Protein AF-A0A6I2LX87-F1 (afdb_monomer)

Sequence (94 aa):
MLRITTALLLAATPALAQTDAAAPLPMTYEIFEGTVLHADLAECPAVMEAGEGVFCRLAVAGENVAVFVFSEAGDQPLVGMRNWPADALMPLLK

Radius of gyration: 23.08 Å; Cα contacts (8 Å, |Δi|>4): 119; chains: 1; bounding box: 36×35×81 Å

Mean predicted aligned error: 11.8 Å

Secondary structure (DSSP, 8-state):
--------------------S-PPPS-BHHHHHHH--EEEESS--GGG---SSEEEEEEEETTEEEEEEEESSTT-BEEEEEEEEGGGGGGG--

Structure (mmCIF, N/CA/C/O backbone):
data_AF-A0A6I2LX87-F1
#
_entry.id   AF-A0A6I2LX87-F1
#
loop_
_atom_site.group_PDB
_atom_site.id
_atom_site.type_symbol
_atom_site.label_atom_id
_atom_site.label_alt_id
_atom_site.label_comp_id
_atom_site.label_asym_id
_atom_site.label_entity_id
_atom_site.label_seq_id
_atom_site.pdbx_PDB_ins_code
_atom_site.Cartn_x
_atom_site.Cartn_y
_atom_site.Cartn_z
_atom_site.occupancy
_atom_site.B_iso_or_equiv
_atom_site.auth_seq_id
_atom_site.auth_comp_id
_atom_site.auth_asym_id
_atom_site.auth_atom_id
_atom_site.pdbx_PDB_model_num
ATOM 1 N N . MET A 1 1 ? -21.006 19.458 70.666 1.00 41.47 1 MET A N 1
ATOM 2 C CA . MET A 1 1 ? -21.394 18.577 69.542 1.00 41.47 1 MET A CA 1
ATOM 3 C C . MET A 1 1 ? -20.895 19.220 68.254 1.00 41.47 1 MET A C 1
ATOM 5 O O . MET A 1 1 ? -21.487 20.200 67.829 1.00 41.47 1 MET A O 1
ATOM 9 N N . LEU A 1 2 ? -19.773 18.756 67.694 1.00 42.91 2 LEU A N 1
ATOM 10 C CA . LEU A 1 2 ? -19.171 19.331 66.483 1.00 42.91 2 LEU A CA 1
ATOM 11 C C . LEU A 1 2 ? -19.354 18.337 65.329 1.00 42.91 2 LEU A C 1
ATOM 13 O O . LEU A 1 2 ? -18.785 17.250 65.353 1.00 42.91 2 LEU A O 1
ATOM 17 N N . ARG A 1 3 ? -20.214 18.682 64.365 1.00 54.00 3 ARG A N 1
ATOM 18 C CA . ARG A 1 3 ? -20.441 17.900 63.143 1.00 54.00 3 ARG A CA 1
ATOM 19 C C . ARG A 1 3 ? -19.315 18.221 62.158 1.00 54.00 3 ARG A C 1
ATOM 21 O O . ARG A 1 3 ? -19.269 19.328 61.635 1.00 54.00 3 ARG A O 1
ATOM 28 N N . ILE A 1 4 ? -18.408 17.270 61.944 1.00 56.78 4 ILE A N 1
ATOM 29 C CA . ILE A 1 4 ? -17.378 17.347 60.904 1.00 56.78 4 ILE A CA 1
ATOM 30 C C . ILE A 1 4 ? -18.009 16.818 59.617 1.00 56.78 4 ILE A C 1
ATOM 32 O O . ILE A 1 4 ? -18.243 15.621 59.472 1.00 56.78 4 ILE A O 1
ATOM 36 N N . THR A 1 5 ? -18.346 17.725 58.707 1.00 59.91 5 THR A N 1
ATOM 37 C CA . THR A 1 5 ? -18.797 17.389 57.356 1.00 59.91 5 THR A CA 1
ATOM 38 C C . THR A 1 5 ? -17.557 17.071 56.522 1.00 59.91 5 THR A C 1
ATOM 40 O O . THR A 1 5 ? -16.873 17.972 56.043 1.00 59.91 5 THR A O 1
ATOM 43 N N . THR A 1 6 ? -17.214 15.789 56.406 1.00 64.62 6 THR A N 1
ATOM 44 C CA . THR A 1 6 ? -16.107 15.315 55.566 1.00 64.62 6 THR A CA 1
ATOM 45 C C . THR A 1 6 ? -16.439 15.566 54.094 1.00 64.62 6 THR A C 1
ATOM 47 O O . THR A 1 6 ? -17.336 14.933 53.540 1.00 64.62 6 THR A O 1
ATOM 50 N N . ALA A 1 7 ? -15.735 16.509 53.468 1.00 62.25 7 ALA A N 1
ATOM 51 C CA . ALA A 1 7 ? -15.806 16.752 52.033 1.00 62.25 7 ALA A CA 1
ATOM 52 C C . ALA A 1 7 ? -15.166 15.577 51.276 1.00 62.25 7 ALA A C 1
ATOM 54 O O . ALA A 1 7 ? -13.994 15.257 51.474 1.00 62.25 7 ALA A O 1
ATOM 55 N N . LEU A 1 8 ? -15.959 14.924 50.429 1.00 63.62 8 LEU A N 1
ATOM 56 C CA . LEU A 1 8 ? -15.547 13.825 49.564 1.00 63.62 8 LEU A CA 1
ATOM 57 C C . LEU A 1 8 ? -14.743 14.405 48.385 1.00 63.62 8 LEU A C 1
ATOM 59 O O . LEU A 1 8 ? -15.318 15.024 47.490 1.00 63.62 8 LEU A O 1
ATOM 63 N N . LEU A 1 9 ? -13.415 14.254 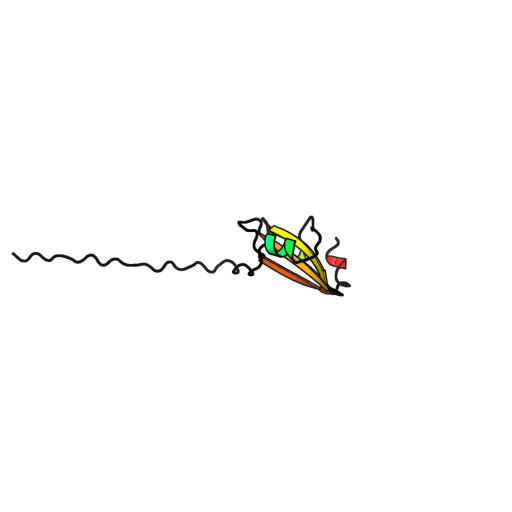48.395 1.00 62.00 9 LEU A N 1
ATOM 64 C CA . LEU A 1 9 ? -12.575 14.590 47.242 1.00 62.00 9 LEU A CA 1
ATOM 65 C C . LEU A 1 9 ? -12.805 13.555 46.130 1.00 62.00 9 LEU A C 1
ATOM 67 O O . LEU A 1 9 ? -12.458 12.385 46.285 1.00 62.00 9 LEU A O 1
ATOM 71 N N . LEU A 1 10 ? -13.363 13.994 44.999 1.00 60.88 10 LEU A N 1
ATOM 72 C CA . LEU A 1 10 ? -13.356 13.237 43.747 1.00 60.88 10 LEU A CA 1
ATOM 73 C C . LEU A 1 10 ? -11.913 13.156 43.229 1.00 60.88 10 LEU A C 1
ATOM 75 O O . LEU A 1 10 ? -11.362 14.146 42.747 1.00 60.88 10 LEU A O 1
ATOM 79 N N . ALA A 1 11 ? -11.304 11.976 43.311 1.00 62.66 11 ALA A N 1
ATOM 80 C CA . ALA A 1 11 ? -10.071 11.679 42.596 1.00 62.66 11 ALA A CA 1
ATOM 81 C C . ALA A 1 11 ? -10.405 11.469 41.110 1.00 62.66 11 ALA A C 1
ATOM 8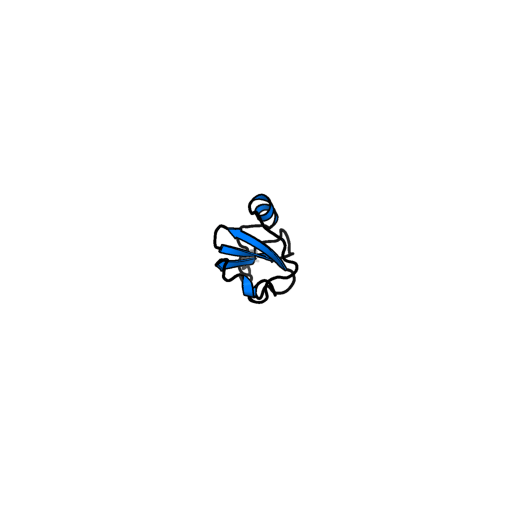3 O O . ALA A 1 11 ? -10.888 10.411 40.715 1.00 62.66 11 ALA A O 1
ATOM 84 N N . ALA A 1 12 ? -10.177 12.492 40.286 1.00 59.53 12 ALA A N 1
ATOM 85 C CA . ALA A 1 12 ? -10.157 12.342 38.837 1.00 59.53 12 ALA A CA 1
ATOM 86 C C . ALA A 1 12 ? -8.861 11.614 38.455 1.00 59.53 12 ALA A C 1
ATOM 88 O O . ALA A 1 12 ? -7.796 12.225 38.384 1.00 59.53 12 ALA A O 1
ATOM 89 N N . THR A 1 13 ? -8.924 10.294 38.278 1.00 62.56 13 THR A N 1
ATOM 90 C CA . THR A 1 13 ? -7.794 9.520 37.755 1.00 62.56 13 THR A CA 1
ATOM 91 C C . THR A 1 13 ? -7.629 9.825 36.267 1.00 62.56 13 THR A C 1
ATOM 93 O O . THR A 1 13 ? -8.552 9.534 35.502 1.00 62.56 13 THR A O 1
ATOM 96 N N . PRO A 1 14 ? -6.494 10.398 35.826 1.00 62.66 14 PRO A N 1
ATOM 97 C CA . PRO A 1 14 ? -6.220 10.534 34.406 1.00 62.66 14 PRO A CA 1
ATOM 98 C C . PRO A 1 14 ? -6.096 9.128 33.813 1.00 62.66 14 PRO A C 1
ATOM 100 O O . PRO A 1 14 ? -5.286 8.320 34.268 1.00 62.66 14 PRO A O 1
ATOM 103 N N . ALA A 1 15 ? -6.935 8.824 32.825 1.00 67.62 15 ALA A N 1
ATOM 104 C CA . ALA A 1 15 ? -6.814 7.610 32.037 1.00 67.62 15 ALA A CA 1
ATOM 105 C C . ALA A 1 15 ? -5.484 7.672 31.274 1.00 67.62 15 ALA A C 1
ATOM 107 O O . ALA A 1 15 ? -5.300 8.519 30.401 1.00 67.62 15 ALA A O 1
ATOM 108 N N . LEU A 1 16 ? -4.539 6.808 31.640 1.00 60.84 16 LEU A N 1
ATOM 109 C CA . LEU A 1 16 ? -3.317 6.613 30.872 1.00 60.84 16 LEU A CA 1
ATOM 110 C C . LEU A 1 16 ? -3.710 5.944 29.551 1.00 60.84 16 LEU A C 1
ATOM 112 O O . LEU A 1 16 ? -4.121 4.785 29.541 1.00 60.84 16 LEU A O 1
ATOM 116 N N . ALA A 1 17 ? -3.622 6.688 28.449 1.00 56.19 17 ALA A N 1
ATOM 117 C CA . ALA A 1 17 ? -3.731 6.125 27.112 1.00 56.19 17 ALA A CA 1
ATOM 118 C C . ALA A 1 17 ? -2.589 5.114 26.920 1.00 56.19 17 ALA A C 1
ATOM 120 O O . ALA A 1 17 ? -1.417 5.478 2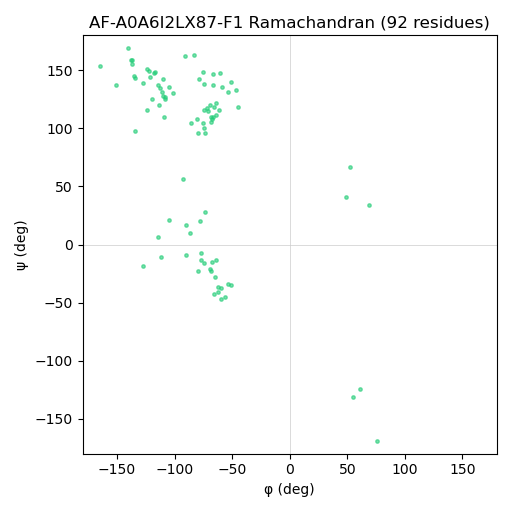6.986 1.00 56.19 17 ALA A O 1
ATOM 121 N N . GLN A 1 18 ? -2.933 3.838 26.744 1.00 57.69 18 GLN A N 1
ATOM 122 C CA . GLN A 1 18 ? -1.975 2.764 26.490 1.00 57.69 18 GLN A CA 1
ATOM 123 C C . GLN A 1 18 ? -1.356 2.956 25.099 1.00 57.69 18 GLN A C 1
ATOM 125 O O . GLN A 1 18 ? -1.999 2.708 24.083 1.00 57.69 18 GLN A O 1
ATOM 130 N N . THR A 1 19 ? -0.106 3.410 25.053 1.00 51.75 19 THR A N 1
ATOM 131 C CA . THR A 1 19 ? 0.711 3.567 23.838 1.00 51.75 19 THR A CA 1
ATOM 132 C C . THR A 1 19 ? 1.555 2.318 23.563 1.00 51.75 19 THR A C 1
ATOM 134 O O . THR A 1 19 ? 2.773 2.421 23.493 1.00 51.75 19 THR A O 1
ATOM 137 N N . ASP A 1 20 ? 0.929 1.143 23.436 1.00 54.78 20 ASP A N 1
ATOM 138 C CA . ASP A 1 20 ? 1.638 -0.117 23.107 1.00 54.78 20 ASP A CA 1
ATOM 139 C C . ASP A 1 20 ? 1.263 -0.716 21.738 1.00 54.78 20 ASP A C 1
ATOM 141 O O . ASP A 1 20 ? 1.745 -1.780 21.363 1.00 54.78 20 ASP A O 1
ATOM 145 N N . ALA A 1 21 ? 0.465 -0.010 20.937 1.00 57.00 21 ALA A N 1
ATOM 146 C CA . ALA A 1 21 ? 0.345 -0.274 19.507 1.00 57.00 21 ALA A CA 1
ATOM 147 C C . ALA A 1 21 ? 0.976 0.904 18.766 1.00 57.00 21 ALA A C 1
ATOM 149 O O . ALA A 1 21 ? 0.689 2.055 19.105 1.00 57.00 21 ALA A O 1
ATOM 150 N N . ALA A 1 22 ? 1.849 0.635 17.789 1.00 57.69 22 ALA A N 1
ATOM 151 C CA . ALA A 1 22 ? 2.345 1.663 16.880 1.00 57.69 22 ALA A CA 1
ATOM 152 C C . ALA A 1 22 ? 1.151 2.506 16.416 1.00 57.69 22 ALA A C 1
ATOM 154 O O . ALA A 1 22 ? 0.185 1.960 15.881 1.00 57.69 22 ALA A O 1
ATOM 155 N N . ALA A 1 23 ? 1.166 3.806 16.726 1.00 61.16 23 ALA A N 1
ATOM 156 C CA . ALA A 1 23 ? 0.043 4.675 16.413 1.00 61.16 23 ALA A CA 1
ATOM 157 C C . ALA A 1 23 ? -0.271 4.544 14.910 1.00 61.16 23 ALA A C 1
ATOM 159 O O . ALA A 1 23 ? 0.673 4.606 14.114 1.00 61.16 23 ALA A O 1
ATOM 160 N N . PRO A 1 24 ? -1.545 4.337 14.523 1.00 60.19 24 PRO A N 1
ATOM 161 C CA . PRO A 1 24 ? -1.933 4.219 13.125 1.00 60.19 24 PRO A CA 1
ATOM 162 C C . PRO A 1 24 ? -1.307 5.331 12.287 1.00 60.19 24 PRO A C 1
ATOM 164 O O . PRO A 1 24 ? -1.359 6.504 12.673 1.00 60.19 24 PRO A O 1
ATOM 167 N N . LEU A 1 25 ? -0.727 4.980 11.138 1.00 66.88 25 LEU A N 1
ATOM 168 C CA . LEU A 1 25 ? -0.369 5.998 10.155 1.00 66.88 25 LEU A CA 1
ATOM 169 C C . LEU A 1 25 ? -1.666 6.722 9.737 1.00 66.88 25 LEU A C 1
ATOM 171 O O . LEU A 1 25 ? -2.728 6.097 9.726 1.00 66.88 25 LEU A O 1
ATOM 175 N N . PRO A 1 26 ? -1.629 8.025 9.398 1.00 78.75 26 PRO A N 1
ATOM 176 C CA . PRO A 1 26 ? -2.833 8.840 9.190 1.00 78.75 26 PRO A CA 1
ATOM 177 C C . PRO A 1 26 ? -3.584 8.527 7.877 1.00 78.75 26 PRO A C 1
ATOM 179 O O . PRO A 1 26 ? -4.224 9.404 7.303 1.00 78.75 26 PRO A O 1
ATOM 182 N N . MET A 1 27 ? -3.489 7.298 7.372 1.00 90.62 27 MET A N 1
ATOM 183 C CA . MET A 1 27 ? -4.097 6.837 6.130 1.00 90.62 27 MET A CA 1
ATOM 184 C C . MET A 1 27 ? -4.976 5.619 6.418 1.00 90.62 27 MET A C 1
ATOM 186 O O . MET A 1 27 ? -4.481 4.571 6.833 1.00 90.62 27 MET A O 1
ATOM 190 N N . THR A 1 28 ? -6.280 5.770 6.199 1.00 94.88 28 THR A N 1
ATOM 191 C CA . THR A 1 28 ? -7.237 4.657 6.172 1.00 94.88 28 THR A CA 1
ATOM 192 C C . THR A 1 28 ? -7.232 3.994 4.801 1.00 94.88 28 THR A C 1
ATOM 194 O O . THR A 1 28 ? -6.772 4.585 3.815 1.00 94.88 28 THR A O 1
ATOM 197 N N . TYR A 1 29 ? -7.775 2.782 4.725 1.00 96.25 29 TYR A N 1
ATOM 198 C CA . TYR A 1 29 ? -7.896 2.082 3.453 1.00 96.25 29 TYR A CA 1
ATOM 199 C C . TYR A 1 29 ? -8.789 2.827 2.449 1.00 96.25 29 TYR A C 1
ATOM 201 O O . TYR A 1 29 ? -8.397 2.981 1.298 1.00 96.25 29 TYR A O 1
ATOM 209 N N . GLU A 1 30 ? -9.913 3.406 2.885 1.00 95.88 30 GLU A N 1
ATOM 210 C CA . GLU A 1 30 ? -10.804 4.191 2.011 1.00 95.88 30 GLU A C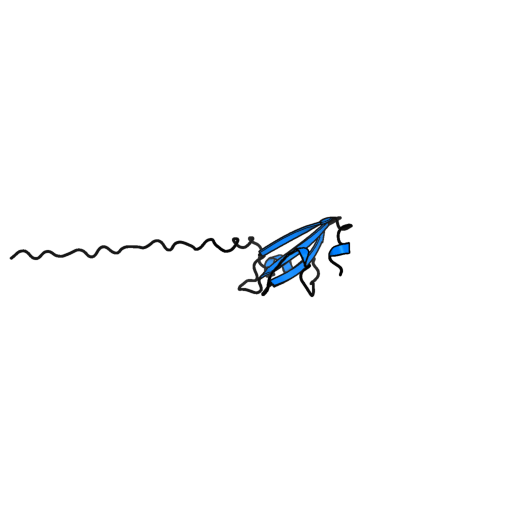A 1
ATOM 211 C C . GLU A 1 30 ? -10.068 5.355 1.320 1.00 95.88 30 GLU A C 1
ATOM 213 O O . GLU A 1 30 ? -10.189 5.565 0.111 1.00 95.88 30 GLU A O 1
ATOM 218 N N . ILE A 1 31 ? -9.253 6.102 2.075 1.00 95.38 31 ILE A N 1
ATOM 219 C CA . ILE A 1 31 ? -8.461 7.205 1.517 1.00 95.38 31 ILE A CA 1
ATOM 220 C C . ILE A 1 31 ? -7.418 6.663 0.535 1.00 95.38 31 ILE A C 1
ATOM 222 O O . ILE A 1 31 ? -7.215 7.245 -0.534 1.00 95.38 31 ILE A O 1
ATOM 226 N N . PHE A 1 32 ? -6.748 5.562 0.883 1.00 96.75 32 PHE A N 1
ATOM 227 C CA . PHE A 1 32 ? -5.772 4.916 0.010 1.00 96.75 32 PHE A CA 1
ATOM 228 C C . PHE A 1 32 ? -6.404 4.471 -1.316 1.00 96.75 32 PHE A C 1
ATOM 230 O O . PHE A 1 32 ? -5.866 4.793 -2.376 1.00 96.75 32 PHE A O 1
ATOM 237 N N . GLU A 1 33 ? -7.569 3.818 -1.278 1.00 96.44 33 GLU A N 1
ATOM 238 C CA . GLU A 1 33 ? -8.264 3.344 -2.479 1.00 96.44 33 GLU A CA 1
ATOM 239 C C . GLU A 1 33 ? -8.625 4.478 -3.438 1.00 96.44 33 GLU A C 1
ATOM 241 O O . GLU A 1 33 ? -8.504 4.330 -4.654 1.00 96.44 33 GLU A O 1
ATOM 246 N N . GLY A 1 34 ? -9.016 5.634 -2.899 1.00 96.38 34 GLY A N 1
ATOM 247 C CA . GLY A 1 34 ? -9.356 6.807 -3.700 1.00 96.38 34 GLY A CA 1
ATOM 248 C C . GLY A 1 34 ? -8.155 7.578 -4.261 1.00 96.38 34 GLY A C 1
ATOM 249 O O . GLY A 1 34 ? -8.348 8.449 -5.110 1.00 96.38 34 GLY A O 1
ATOM 250 N N . THR A 1 35 ? -6.930 7.318 -3.789 1.00 95.38 35 THR A N 1
ATOM 251 C CA . THR A 1 35 ? -5.765 8.182 -4.077 1.00 95.38 35 THR A CA 1
ATOM 252 C C . THR A 1 35 ? -4.548 7.462 -4.648 1.00 95.38 35 THR A C 1
ATOM 254 O O . THR A 1 35 ? -3.697 8.115 -5.256 1.00 95.38 35 THR A O 1
ATOM 257 N N . VAL A 1 36 ? -4.453 6.140 -4.505 1.00 95.44 36 VAL A N 1
ATOM 258 C CA . VAL A 1 36 ? -3.296 5.358 -4.948 1.00 95.44 36 VAL A CA 1
ATOM 259 C C . VAL A 1 36 ? -3.736 4.334 -5.985 1.00 95.44 36 VAL A C 1
ATOM 261 O O . VAL A 1 36 ? -4.603 3.511 -5.720 1.00 95.44 36 VAL A O 1
ATOM 264 N N . LEU A 1 37 ? -3.100 4.335 -7.159 1.00 95.56 37 LEU A N 1
ATOM 265 C CA . LEU A 1 37 ? -3.251 3.239 -8.114 1.00 95.56 37 LEU A CA 1
ATOM 266 C C . LEU A 1 37 ? -2.461 2.030 -7.610 1.00 95.56 37 LEU A C 1
ATOM 268 O O . LEU A 1 37 ? -1.234 2.080 -7.505 1.00 95.56 37 LEU A O 1
ATOM 272 N N . HIS A 1 38 ? -3.171 0.954 -7.301 1.00 95.81 38 HIS A N 1
ATOM 273 C CA . HIS A 1 38 ? -2.603 -0.221 -6.661 1.00 95.81 38 HIS A CA 1
ATOM 274 C C . HIS A 1 38 ? -3.193 -1.515 -7.229 1.00 95.81 38 HIS A C 1
ATOM 276 O O . HIS A 1 38 ? -4.165 -1.504 -7.984 1.00 95.81 38 HIS A O 1
ATOM 282 N N . ALA A 1 39 ? -2.575 -2.630 -6.856 1.00 94.56 39 ALA A N 1
ATOM 283 C CA . ALA A 1 39 ? -3.071 -3.979 -7.055 1.00 94.56 39 ALA A CA 1
ATOM 284 C C . ALA A 1 39 ? -3.186 -4.696 -5.706 1.00 94.56 39 ALA A C 1
ATOM 286 O O . ALA A 1 39 ? -2.400 -4.454 -4.781 1.00 94.56 39 ALA A O 1
ATOM 287 N N . ASP A 1 40 ? -4.147 -5.607 -5.621 1.00 94.94 40 ASP A N 1
ATOM 288 C CA . ASP A 1 40 ? -4.317 -6.474 -4.465 1.00 94.94 40 ASP A CA 1
ATOM 289 C C . ASP A 1 40 ? -3.242 -7.557 -4.457 1.00 94.94 40 ASP A C 1
ATOM 291 O O . ASP A 1 40 ? -2.927 -8.155 -5.489 1.00 94.94 40 ASP A O 1
ATOM 295 N N . LEU A 1 41 ? -2.698 -7.834 -3.274 1.00 92.00 41 LEU A N 1
ATOM 296 C CA . LEU A 1 41 ? -1.883 -9.017 -3.051 1.00 92.00 41 LEU A CA 1
ATOM 297 C C . LEU A 1 41 ? -2.729 -10.066 -2.335 1.00 92.00 41 LEU A C 1
ATOM 299 O O . LEU A 1 41 ? -3.357 -9.762 -1.323 1.00 92.00 41 LEU A O 1
ATOM 303 N N . ALA A 1 42 ? -2.728 -11.294 -2.857 1.00 90.88 42 ALA A N 1
ATOM 304 C CA . ALA A 1 42 ? -3.408 -12.421 -2.218 1.00 90.88 42 ALA A CA 1
ATOM 305 C C . ALA A 1 42 ? -2.811 -12.725 -0.835 1.00 90.88 42 ALA A C 1
ATOM 307 O O . ALA A 1 42 ? -3.539 -13.044 0.098 1.00 90.88 42 ALA A O 1
ATOM 308 N N . GLU A 1 43 ? -1.492 -12.571 -0.709 1.00 90.12 43 GLU A N 1
ATOM 309 C CA . GLU A 1 43 ? -0.753 -12.713 0.539 1.00 90.12 43 GLU A CA 1
ATOM 310 C C . GLU A 1 43 ? 0.241 -11.559 0.687 1.00 90.12 43 GLU A C 1
ATOM 312 O O . GLU A 1 43 ? 0.822 -11.070 -0.287 1.00 90.12 43 GLU A O 1
ATOM 317 N N . CYS A 1 44 ? 0.449 -11.113 1.924 1.00 92.69 44 CYS A N 1
ATOM 318 C CA . CYS A 1 44 ? 1.499 -10.154 2.228 1.00 92.69 44 CYS A CA 1
ATOM 319 C C . CYS A 1 44 ? 2.881 -10.793 2.012 1.00 92.69 44 CYS A C 1
ATOM 321 O O . CYS A 1 44 ? 3.105 -11.913 2.472 1.00 92.69 44 CYS A O 1
ATOM 323 N N . PRO A 1 45 ? 3.851 -10.091 1.395 1.00 90.25 45 PRO A N 1
ATOM 324 C CA . PRO A 1 45 ? 5.187 -10.643 1.227 1.00 90.25 45 PRO A CA 1
ATOM 325 C C . PRO A 1 45 ? 5.818 -10.995 2.576 1.00 90.25 45 PRO A C 1
ATOM 327 O O . PRO A 1 45 ? 5.800 -10.176 3.494 1.00 90.25 45 PRO A O 1
ATOM 330 N N . ALA A 1 46 ? 6.442 -12.171 2.682 1.00 88.75 46 ALA A N 1
ATOM 331 C CA . ALA A 1 46 ? 6.971 -12.692 3.950 1.00 88.75 46 ALA A CA 1
ATOM 332 C C . ALA A 1 46 ? 7.913 -11.715 4.679 1.00 88.75 46 ALA A C 1
ATOM 334 O O . ALA A 1 46 ? 7.899 -11.613 5.901 1.00 88.75 46 ALA A O 1
ATOM 335 N N . VAL A 1 47 ? 8.688 -10.932 3.921 1.00 85.75 47 VAL A N 1
ATOM 336 C CA . VAL A 1 47 ? 9.630 -9.929 4.444 1.00 85.75 47 VAL A CA 1
ATOM 337 C C . VAL A 1 47 ? 8.952 -8.775 5.206 1.00 85.75 47 VAL A C 1
ATOM 339 O O . VAL A 1 47 ? 9.638 -7.964 5.836 1.00 85.75 47 VAL A O 1
ATOM 342 N N . MET A 1 48 ? 7.628 -8.644 5.095 1.00 85.50 48 MET A N 1
ATOM 343 C CA . MET A 1 48 ? 6.842 -7.650 5.824 1.00 85.50 48 MET A CA 1
ATOM 344 C C . MET A 1 48 ? 6.567 -8.061 7.265 1.00 85.50 48 MET A C 1
ATOM 346 O O . MET A 1 48 ? 6.294 -7.175 8.064 1.00 85.50 48 MET A O 1
ATOM 350 N N . GLU A 1 49 ? 6.625 -9.363 7.584 1.00 85.62 49 GLU A N 1
ATOM 351 C CA . GLU A 1 49 ? 6.287 -9.899 8.913 1.00 85.62 49 GLU A CA 1
ATOM 352 C C . GLU A 1 49 ? 4.938 -9.357 9.426 1.00 85.62 49 GLU A C 1
ATOM 354 O O . GLU A 1 49 ? 4.785 -8.993 10.588 1.00 85.62 49 GLU A O 1
ATOM 359 N N . ALA A 1 50 ? 3.956 -9.264 8.521 1.00 82.94 50 ALA A N 1
ATOM 360 C CA . ALA A 1 50 ? 2.750 -8.455 8.703 1.00 82.94 50 ALA A CA 1
ATOM 361 C C . ALA A 1 50 ? 1.798 -8.961 9.811 1.00 82.94 50 ALA A C 1
ATOM 363 O O . ALA A 1 50 ? 0.945 -8.205 10.270 1.00 82.94 50 ALA A O 1
ATOM 364 N N . GLY A 1 51 ? 1.966 -10.202 10.277 1.00 84.88 51 GLY A N 1
ATOM 365 C CA . GLY A 1 51 ? 1.091 -10.823 11.274 1.00 84.88 51 GLY A CA 1
ATOM 366 C C . GLY A 1 51 ? -0.256 -11.271 10.696 1.00 84.88 51 GLY A C 1
ATOM 367 O O . GLY A 1 51 ? -0.435 -11.333 9.482 1.00 84.88 51 GLY A O 1
ATOM 368 N N . GLU A 1 52 ? -1.190 -11.631 11.574 1.00 92.12 52 GLU A N 1
ATOM 369 C CA . GLU A 1 52 ? -2.570 -11.994 11.216 1.00 92.12 52 GLU A CA 1
ATOM 370 C C . GLU A 1 52 ? -3.498 -10.767 11.250 1.00 92.12 52 GLU A C 1
ATOM 372 O O . GLU A 1 52 ? -3.185 -9.760 11.885 1.00 92.12 52 GLU A O 1
ATOM 377 N N . GLY A 1 53 ? -4.670 -10.860 10.607 1.00 95.00 53 GLY A N 1
ATOM 378 C CA . GLY A 1 53 ? -5.679 -9.788 10.619 1.00 95.00 53 GLY A CA 1
ATOM 379 C C . GLY A 1 53 ? -5.249 -8.542 9.841 1.00 95.00 53 GLY A C 1
ATOM 380 O O . GLY A 1 53 ? -5.555 -7.411 10.234 1.00 95.00 53 GLY A O 1
ATOM 381 N N . VAL A 1 54 ? -4.492 -8.756 8.765 1.00 95.94 54 VAL A N 1
ATOM 382 C CA . VAL A 1 54 ? -3.961 -7.722 7.878 1.00 95.94 54 VAL A CA 1
ATOM 383 C C . VAL A 1 54 ? -4.106 -8.142 6.422 1.00 95.94 54 VAL A C 1
ATOM 385 O O . VAL A 1 54 ? -4.152 -9.329 6.103 1.00 95.94 54 VAL A O 1
ATOM 388 N N . PHE A 1 55 ? -4.085 -7.162 5.528 1.00 96.56 55 PHE A N 1
ATOM 389 C CA . PHE A 1 55 ? -4.001 -7.382 4.089 1.00 96.56 55 PHE A CA 1
ATOM 390 C C . PHE A 1 55 ? -3.033 -6.391 3.444 1.00 96.56 55 PHE A C 1
ATOM 392 O O . PHE A 1 55 ? -2.735 -5.327 3.997 1.00 96.56 55 PHE A O 1
ATOM 399 N N . CYS A 1 56 ? -2.530 -6.747 2.259 1.00 96.75 56 CYS A N 1
ATOM 400 C CA . CYS A 1 56 ? -1.519 -5.961 1.5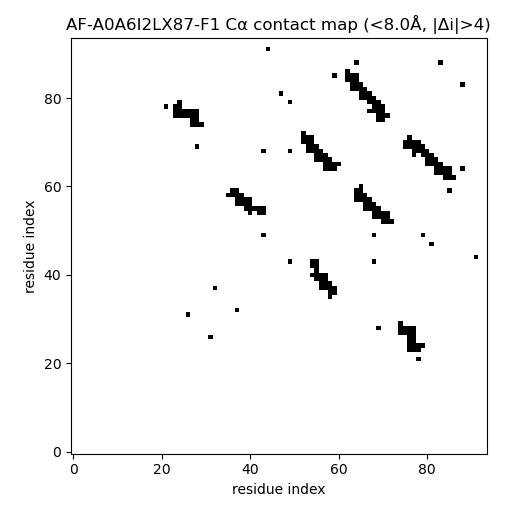65 1.00 96.75 56 CYS A CA 1
ATOM 401 C C . CYS A 1 56 ? -1.982 -5.420 0.212 1.00 96.75 56 CYS A C 1
ATOM 403 O O . CYS A 1 56 ? -2.751 -6.053 -0.521 1.00 96.75 56 CYS A O 1
ATOM 405 N N . ARG A 1 57 ? -1.457 -4.241 -0.132 1.00 96.81 57 ARG A N 1
ATOM 406 C CA . ARG A 1 57 ? -1.632 -3.580 -1.430 1.00 96.81 57 ARG A CA 1
ATOM 407 C C . ARG A 1 57 ? -0.288 -3.207 -2.017 1.00 96.81 57 ARG A C 1
ATOM 409 O O . ARG A 1 57 ? 0.590 -2.739 -1.297 1.00 96.81 57 ARG A O 1
ATOM 416 N N . LEU A 1 58 ? -0.141 -3.397 -3.321 1.00 94.50 58 LEU A N 1
ATOM 417 C CA . LEU A 1 58 ? 1.070 -3.076 -4.060 1.00 94.50 58 LEU A CA 1
ATOM 418 C C . LEU A 1 58 ? 0.817 -1.880 -4.971 1.00 94.50 58 LEU A C 1
ATOM 420 O O . LEU A 1 58 ? -0.105 -1.910 -5.776 1.00 94.50 58 LEU A O 1
ATOM 424 N N . ALA A 1 59 ? 1.655 -0.853 -4.888 1.00 94.88 59 ALA A N 1
ATOM 425 C CA . ALA A 1 59 ? 1.642 0.267 -5.822 1.00 94.88 59 ALA A CA 1
ATOM 426 C C . ALA A 1 59 ? 3.000 0.400 -6.509 1.00 94.88 59 ALA A C 1
ATOM 428 O O . ALA A 1 59 ? 4.047 0.194 -5.892 1.00 94.88 59 ALA A O 1
ATOM 429 N N . VAL A 1 60 ? 2.979 0.785 -7.783 1.00 92.44 60 VAL A N 1
ATOM 430 C CA . VAL A 1 60 ? 4.185 1.068 -8.567 1.00 92.44 60 VAL A CA 1
ATOM 431 C C . VAL A 1 60 ? 4.269 2.570 -8.798 1.00 92.44 60 VAL A C 1
ATOM 433 O O . VAL A 1 60 ? 3.323 3.184 -9.287 1.00 92.44 60 VAL A O 1
ATOM 436 N N . ALA A 1 61 ? 5.411 3.162 -8.458 1.00 88.25 61 ALA A N 1
ATOM 437 C CA . ALA A 1 61 ? 5.675 4.584 -8.625 1.00 88.25 61 ALA A CA 1
ATOM 438 C C . ALA A 1 61 ? 7.066 4.778 -9.241 1.00 88.25 61 ALA A C 1
ATOM 440 O O . ALA A 1 61 ? 8.089 4.747 -8.553 1.00 88.25 61 ALA A O 1
ATOM 441 N N . GLY A 1 62 ? 7.100 4.972 -10.562 1.00 89.88 62 GLY A N 1
ATOM 442 C CA . GLY A 1 62 ? 8.348 5.056 -11.319 1.00 89.88 62 GLY A CA 1
ATOM 443 C C . GLY A 1 62 ? 9.151 3.758 -11.209 1.00 89.88 62 GLY A C 1
ATOM 444 O O . GLY A 1 62 ? 8.637 2.684 -11.505 1.00 89.88 62 GLY A O 1
ATOM 445 N N . GLU A 1 63 ? 10.399 3.863 -10.757 1.00 90.19 63 GLU A N 1
ATOM 446 C CA . GLU A 1 63 ? 11.316 2.728 -10.572 1.00 90.19 63 GLU A CA 1
ATOM 447 C C . GLU A 1 63 ? 11.227 2.103 -9.174 1.00 90.19 63 GLU A C 1
ATOM 449 O O . GLU A 1 63 ? 12.130 1.383 -8.760 1.00 90.19 63 GLU A O 1
ATOM 454 N N . ASN A 1 64 ? 10.162 2.381 -8.420 1.00 91.38 64 ASN A N 1
ATOM 455 C CA . ASN A 1 64 ? 9.952 1.809 -7.097 1.00 91.38 64 ASN A CA 1
ATOM 456 C C . ASN A 1 64 ? 8.609 1.094 -7.010 1.00 91.38 64 ASN A C 1
ATOM 458 O O . ASN A 1 64 ? 7.619 1.492 -7.629 1.00 91.38 64 ASN A O 1
ATOM 462 N N . VAL A 1 65 ? 8.575 0.083 -6.153 1.00 92.31 65 VAL A N 1
ATOM 463 C CA . VAL A 1 65 ? 7.348 -0.535 -5.670 1.00 92.31 65 VAL A CA 1
ATOM 464 C C . VAL A 1 65 ? 7.202 -0.287 -4.187 1.00 92.31 65 VAL A C 1
ATOM 466 O O . VAL A 1 65 ? 8.162 -0.430 -3.435 1.00 92.31 65 VAL A O 1
ATOM 469 N N . ALA A 1 66 ? 5.984 0.040 -3.772 1.00 93.75 66 ALA A N 1
ATOM 470 C CA . ALA A 1 66 ? 5.587 0.099 -2.380 1.00 93.75 66 ALA A CA 1
ATOM 471 C C . ALA A 1 66 ? 4.568 -1.003 -2.075 1.00 93.75 66 ALA A C 1
ATOM 473 O O . ALA A 1 66 ? 3.611 -1.194 -2.824 1.00 93.75 66 ALA A O 1
ATOM 474 N N . VAL A 1 67 ? 4.768 -1.701 -0.958 1.00 94.56 67 VAL A N 1
ATOM 475 C CA . VAL A 1 67 ? 3.759 -2.567 -0.346 1.00 94.56 67 VAL A CA 1
ATOM 476 C C . VAL A 1 67 ? 3.260 -1.894 0.922 1.00 94.56 67 VAL A C 1
ATOM 478 O O . VAL A 1 67 ? 4.047 -1.547 1.805 1.00 94.56 67 VAL A O 1
ATOM 481 N N . PHE A 1 68 ? 1.948 -1.721 0.989 1.00 95.69 68 PHE A N 1
ATOM 482 C CA . PHE A 1 68 ? 1.203 -1.147 2.100 1.00 95.69 68 PHE A CA 1
ATOM 483 C C . PHE A 1 68 ? 0.504 -2.278 2.849 1.00 95.69 68 PHE A C 1
ATOM 485 O O . PHE A 1 68 ? -0.072 -3.157 2.212 1.00 95.69 68 PHE A O 1
ATOM 492 N N . VAL A 1 69 ? 0.560 -2.254 4.178 1.00 95.94 69 VAL A N 1
ATOM 493 C CA . VAL A 1 69 ? -0.075 -3.226 5.074 1.00 95.94 69 VAL A CA 1
ATOM 494 C C . VAL A 1 69 ? -1.165 -2.509 5.846 1.00 95.94 69 VAL A C 1
ATOM 496 O O . VAL A 1 69 ? -0.885 -1.559 6.583 1.00 95.94 69 VAL A O 1
ATOM 499 N N . PHE A 1 70 ? -2.392 -2.980 5.697 1.00 96.50 70 PHE A N 1
ATOM 500 C CA . PHE A 1 70 ? -3.552 -2.473 6.412 1.00 96.50 70 PHE A CA 1
ATOM 501 C C . PHE A 1 70 ? -4.025 -3.517 7.411 1.00 96.50 70 PHE A C 1
ATOM 503 O O . PHE A 1 70 ? -3.986 -4.711 7.122 1.00 96.50 70 PHE A O 1
ATOM 510 N N . SER A 1 71 ? -4.470 -3.074 8.584 1.00 95.25 71 SER A N 1
ATOM 511 C CA . SER A 1 71 ? -5.207 -3.949 9.496 1.00 95.25 71 SER A CA 1
ATOM 512 C C . SER A 1 71 ? -6.635 -4.145 8.992 1.00 95.25 71 SER A C 1
ATOM 514 O O . SER A 1 71 ? -7.212 -3.236 8.410 1.00 95.25 71 SER A O 1
ATOM 516 N N . GLU A 1 72 ? -7.236 -5.302 9.251 1.00 95.81 72 GLU A N 1
ATOM 517 C CA . GLU A 1 72 ? -8.665 -5.540 9.010 1.00 95.81 72 GLU A CA 1
ATOM 518 C C . GLU A 1 72 ? -9.571 -4.900 10.081 1.00 95.81 72 GLU A C 1
ATOM 520 O O . GLU A 1 72 ? -10.795 -4.901 9.950 1.00 95.81 72 GLU A O 1
ATOM 525 N N . ALA A 1 73 ? -8.996 -4.356 11.158 1.00 93.12 73 ALA A N 1
ATOM 526 C CA . ALA A 1 73 ? -9.750 -3.769 12.258 1.00 93.12 73 ALA A CA 1
ATOM 527 C C . ALA A 1 73 ? -10.265 -2.355 11.937 1.00 93.12 73 ALA A C 1
ATOM 529 O O . ALA A 1 73 ? -9.547 -1.533 11.370 1.00 93.12 73 ALA A O 1
ATOM 530 N N . GLY A 1 74 ? -11.477 -2.033 12.407 1.00 93.19 74 GLY A N 1
ATOM 531 C CA . GLY A 1 74 ? -12.045 -0.680 12.334 1.00 93.19 74 GLY A CA 1
ATOM 532 C C . GLY A 1 74 ? -12.059 -0.120 10.910 1.00 93.19 74 GLY A C 1
ATOM 533 O O . GLY A 1 74 ? -12.450 -0.813 9.976 1.00 93.19 74 GLY A O 1
ATOM 534 N N . ASP A 1 75 ? -11.578 1.112 10.747 1.00 93.00 75 ASP A N 1
ATOM 535 C CA . ASP A 1 75 ? -11.484 1.810 9.452 1.00 93.00 75 ASP A CA 1
ATOM 536 C C . ASP A 1 75 ? -10.288 1.352 8.597 1.00 93.00 75 ASP A C 1
ATOM 538 O O . ASP A 1 75 ? -9.819 2.074 7.714 1.00 93.00 75 ASP A O 1
ATOM 542 N N . GLN A 1 76 ? -9.761 0.164 8.894 1.00 96.31 76 GLN A N 1
ATOM 543 C CA . GLN A 1 76 ? -8.632 -0.461 8.220 1.00 96.31 76 GLN A CA 1
ATOM 544 C C . GLN A 1 76 ? -7.419 0.478 8.139 1.00 96.31 76 GLN A C 1
ATOM 546 O O . GLN A 1 76 ? -7.057 0.959 7.060 1.00 96.31 76 GLN A O 1
ATOM 551 N N . PRO A 1 77 ? -6.807 0.822 9.287 1.00 95.12 77 PRO A N 1
ATOM 552 C CA . PRO A 1 77 ? -5.684 1.744 9.310 1.00 95.12 77 PRO A CA 1
ATOM 553 C C . PRO A 1 77 ? -4.458 1.146 8.620 1.00 95.12 77 PRO A C 1
ATOM 555 O O . PRO A 1 77 ? -4.182 -0.052 8.733 1.00 95.12 77 PRO A O 1
ATOM 558 N N . LEU A 1 78 ? -3.668 2.004 7.97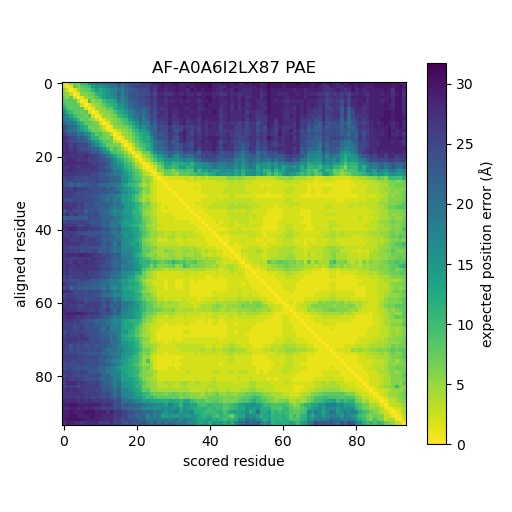2 1.00 95.12 78 LEU A N 1
ATOM 559 C CA . LEU A 1 78 ? -2.329 1.653 7.519 1.00 95.12 78 LEU A CA 1
ATOM 560 C C . LEU A 1 78 ? -1.431 1.398 8.742 1.00 95.12 78 LEU A C 1
ATOM 562 O O . LEU A 1 78 ? -1.193 2.291 9.560 1.00 95.12 78 LEU A O 1
ATOM 566 N N . VAL A 1 79 ? -0.917 0.175 8.848 1.00 93.31 79 VAL A N 1
ATOM 567 C CA . VAL A 1 79 ? -0.068 -0.286 9.962 1.00 93.31 79 VAL A CA 1
ATOM 568 C C . VAL A 1 79 ? 1.377 -0.545 9.540 1.00 93.31 79 VAL A C 1
ATOM 570 O O . VAL A 1 79 ? 2.252 -0.688 10.389 1.00 93.31 79 VAL A O 1
ATOM 573 N N . GLY A 1 80 ? 1.662 -0.554 8.236 1.00 92.00 80 GLY A N 1
ATOM 574 C CA . GLY A 1 80 ? 3.020 -0.698 7.727 1.00 92.00 80 GLY A CA 1
ATOM 575 C C . GLY A 1 80 ? 3.147 -0.324 6.257 1.00 92.00 80 GLY A C 1
ATOM 576 O O . GLY A 1 80 ? 2.199 -0.419 5.486 1.00 92.00 80 GLY A O 1
ATOM 577 N N . MET A 1 81 ? 4.341 0.095 5.853 1.00 92.75 81 MET A N 1
ATOM 578 C CA . MET A 1 81 ? 4.674 0.336 4.452 1.00 92.75 81 MET A CA 1
ATOM 579 C C . MET A 1 81 ? 6.161 0.090 4.241 1.00 92.75 81 MET A C 1
ATOM 581 O O . MET A 1 81 ? 6.983 0.542 5.039 1.00 92.75 81 MET A O 1
ATOM 585 N N . ARG A 1 82 ? 6.511 -0.581 3.144 1.00 91.69 82 ARG A N 1
ATOM 586 C CA . ARG A 1 82 ? 7.896 -0.731 2.686 1.00 91.69 82 ARG A CA 1
ATOM 587 C C . ARG A 1 82 ? 7.984 -0.474 1.195 1.00 91.69 82 ARG A C 1
ATOM 589 O O . ARG A 1 82 ? 7.084 -0.845 0.447 1.00 91.69 82 ARG A O 1
ATOM 596 N N . ASN A 1 83 ? 9.079 0.149 0.779 1.00 92.00 83 ASN A N 1
ATOM 597 C CA . ASN A 1 83 ? 9.403 0.385 -0.615 1.00 92.00 83 ASN A CA 1
ATOM 598 C C . ASN A 1 83 ? 10.694 -0.334 -1.011 1.00 92.00 83 ASN A C 1
ATOM 600 O O . ASN A 1 83 ? 11.619 -0.477 -0.211 1.00 92.00 83 ASN A O 1
ATOM 604 N N . TRP A 1 84 ? 10.755 -0.744 -2.271 1.00 89.38 84 TRP A N 1
ATOM 605 C CA . TRP A 1 84 ? 11.944 -1.307 -2.892 1.00 89.38 84 TRP A CA 1
ATOM 606 C C . TRP A 1 84 ? 12.119 -0.736 -4.295 1.00 89.38 84 TRP A C 1
ATOM 608 O O . TRP A 1 84 ? 11.125 -0.377 -4.935 1.00 89.38 84 TRP A O 1
ATOM 618 N N . PRO A 1 85 ? 13.359 -0.719 -4.801 1.00 90.56 85 PRO A N 1
ATOM 619 C CA . PRO A 1 85 ? 13.605 -0.625 -6.230 1.00 90.56 85 PRO A CA 1
ATOM 620 C C . PRO A 1 85 ? 12.783 -1.675 -6.993 1.00 90.56 85 PRO A C 1
ATOM 622 O O . PRO A 1 85 ? 12.630 -2.810 -6.538 1.00 90.56 85 PRO A O 1
ATOM 625 N N . ALA A 1 86 ? 12.228 -1.310 -8.145 1.00 83.12 86 ALA A N 1
ATOM 626 C CA . ALA A 1 86 ? 11.381 -2.199 -8.935 1.00 83.12 86 ALA A CA 1
ATOM 627 C C . ALA A 1 86 ? 12.157 -3.412 -9.476 1.00 83.12 86 ALA A C 1
ATOM 629 O O . ALA A 1 86 ? 11.589 -4.486 -9.637 1.00 83.12 86 ALA A O 1
ATOM 630 N N . ASP A 1 87 ? 13.464 -3.292 -9.701 1.00 81.94 87 ASP A N 1
ATOM 631 C CA . ASP A 1 87 ? 14.332 -4.422 -10.049 1.00 81.94 87 ASP A CA 1
ATOM 632 C C . ASP A 1 87 ?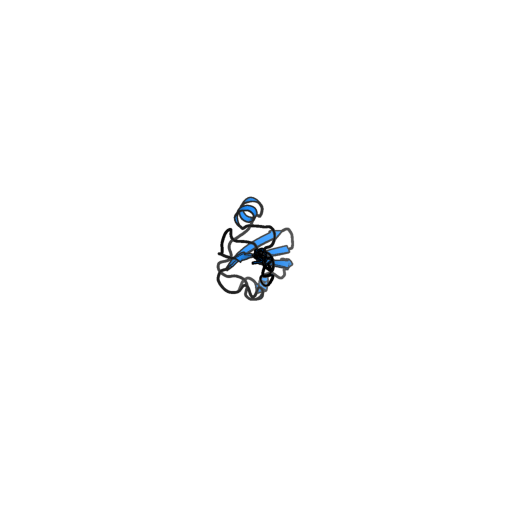 14.536 -5.403 -8.876 1.00 81.94 87 ASP A C 1
ATOM 634 O O . ASP A 1 87 ? 14.803 -6.589 -9.085 1.00 81.94 87 ASP A O 1
ATOM 638 N N . ALA A 1 88 ? 14.307 -4.951 -7.643 1.00 75.94 88 ALA A N 1
ATOM 639 C CA . ALA A 1 88 ? 14.318 -5.766 -6.436 1.00 75.94 88 ALA A CA 1
ATOM 640 C C . ALA A 1 88 ? 12.964 -6.441 -6.134 1.00 75.94 88 ALA A C 1
ATOM 642 O O . ALA A 1 88 ? 12.822 -7.027 -5.065 1.00 75.94 88 ALA A O 1
ATOM 643 N N . LEU A 1 89 ? 11.984 -6.412 -7.051 1.00 70.06 89 LEU A N 1
ATOM 644 C CA . LEU A 1 89 ? 10.674 -7.079 -6.910 1.00 70.06 89 LEU A CA 1
ATOM 645 C C . LEU A 1 89 ? 10.734 -8.611 -6.948 1.00 70.06 89 LEU A C 1
ATOM 647 O O . LEU A 1 89 ? 9.822 -9.268 -6.453 1.00 70.06 89 LEU A O 1
ATOM 651 N N . MET A 1 90 ? 11.774 -9.200 -7.544 1.00 67.00 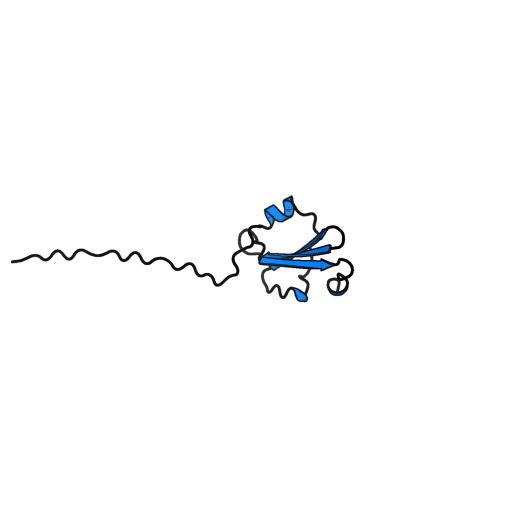90 MET A N 1
ATOM 652 C CA . MET A 1 90 ? 11.875 -10.656 -7.742 1.00 67.00 90 MET A CA 1
ATOM 653 C C . MET A 1 90 ? 11.643 -11.518 -6.480 1.00 67.00 90 MET A C 1
ATOM 655 O O . MET A 1 90 ? 11.071 -12.601 -6.609 1.00 67.00 90 MET A O 1
ATOM 659 N N . PRO A 1 91 ? 12.045 -11.103 -5.263 1.00 64.88 91 PRO A N 1
ATOM 660 C CA . PRO A 1 91 ? 11.751 -11.824 -4.025 1.00 64.88 91 PRO A CA 1
ATOM 661 C C . PRO A 1 91 ? 10.295 -11.699 -3.542 1.00 64.88 91 PRO A C 1
ATOM 663 O O . PRO A 1 91 ? 9.903 -12.480 -2.685 1.00 64.88 91 PRO A O 1
ATOM 666 N N . LEU A 1 92 ? 9.516 -10.735 -4.050 1.00 60.84 92 LEU A N 1
ATOM 667 C CA . LEU A 1 92 ? 8.121 -10.473 -3.657 1.00 60.84 92 LEU A CA 1
ATOM 668 C C . LEU A 1 92 ? 7.095 -11.250 -4.508 1.00 60.84 92 LEU A C 1
ATOM 670 O O . LEU A 1 92 ? 5.913 -11.227 -4.194 1.00 60.84 92 LEU A O 1
ATOM 674 N N . LEU A 1 93 ? 7.538 -11.911 -5.584 1.00 61.19 93 LEU A N 1
ATOM 675 C CA . LEU A 1 93 ? 6.700 -12.616 -6.569 1.00 61.19 93 LEU A CA 1
ATOM 676 C C . LEU A 1 93 ? 6.744 -14.151 -6.424 1.00 61.19 93 LEU A C 1
ATOM 678 O O . LEU A 1 93 ? 6.495 -14.863 -7.399 1.00 61.19 93 LEU A O 1
ATOM 682 N N . LYS A 1 94 ? 7.134 -14.662 -5.253 1.00 53.81 94 LYS A N 1
ATOM 683 C CA . LYS A 1 94 ? 7.213 -16.103 -4.973 1.00 53.81 94 LYS A CA 1
ATOM 684 C C . LYS A 1 94 ? 6.073 -16.562 -4.090 1.00 53.81 94 LYS A C 1
ATOM 686 O O . LYS A 1 94 ? 5.857 -15.882 -3.067 1.00 53.81 94 LYS A O 1
#

Solvent-accessible surface area (backbone atoms only — not comparable to full-atom values): 6084 Å² total; per-residue (Å²): 140,84,87,81,82,80,80,82,79,82,80,82,74,79,80,77,78,83,83,83,60,84,75,64,48,101,42,36,46,71,60,44,67,76,72,50,76,65,44,83,42,98,63,64,51,76,94,64,70,74,72,82,69,50,52,29,36,38,30,74,58,89,70,28,34,36,41,37,32,25,34,68,57,86,74,20,35,30,74,45,74,52,73,42,52,48,88,66,42,72,83,65,76,115

pLDDT: mean 81.39, std 16.19, range [41.47, 96.81]

Foldseek 3Di:
DDDDPDDDDDDPDPPDDDPPADPFDPDFPVNCVVPADWDFDPDDQVVFVLDPQKGWIWGDDPQKIKIWIFGNPDSGTTRDMDMDGNVVCVSRPD

Nearest PDB structures (foldseek):
  1w24-assembly1_A  TM=6.826E-01  e=2.811E-01  Homo sapiens
  8p0x-assembly1_N  TM=6.517E-01  e=4.609E-01  H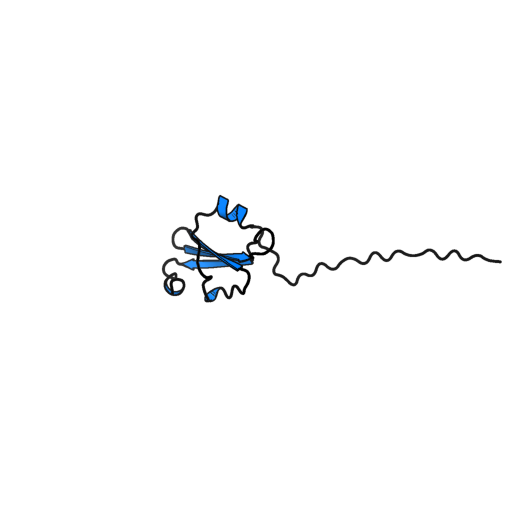omo sapiens
  3w03-assembly1_B  TM=5.761E-01  e=1.910E+00  Homo sapiens
  5bw0-assembly2_C  TM=5.642E-01  e=1.910E+00  Pseudomonas aeruginosa PAO1
  6ams-assembly2_D  TM=3.749E-01  e=6.278E-01  Pseudomonas aeruginosa PAO1